Protein AF-A0A7W2YIP9-F1 (afdb_monomer)

Structure (mmCIF, N/CA/C/O backbone):
data_AF-A0A7W2YIP9-F1
#
_entry.id   AF-A0A7W2YIP9-F1
#
loop_
_atom_site.group_PDB
_atom_site.id
_atom_site.type_symbol
_atom_site.label_atom_id
_atom_site.label_alt_id
_atom_site.label_comp_id
_atom_site.label_asym_id
_atom_site.label_entity_id
_atom_site.label_seq_id
_atom_site.pdbx_PDB_ins_code
_atom_site.Cartn_x
_atom_site.Cartn_y
_atom_site.Cartn_z
_atom_site.occupancy
_atom_site.B_iso_or_equiv
_atom_site.auth_seq_id
_atom_site.auth_comp_id
_atom_site.auth_asym_id
_atom_site.auth_atom_id
_atom_site.pdbx_PDB_model_num
ATOM 1 N N . MET A 1 1 ? 0.803 8.032 0.795 1.00 59.78 1 MET A N 1
ATOM 2 C CA . MET A 1 1 ? -0.305 8.395 -0.118 1.00 59.78 1 MET A CA 1
ATOM 3 C C . MET A 1 1 ? -1.396 9.101 0.686 1.00 59.78 1 MET A C 1
ATOM 5 O O . MET A 1 1 ? -1.541 8.789 1.865 1.00 59.78 1 MET A O 1
ATOM 9 N N . ASN A 1 2 ? -2.089 10.093 0.114 1.00 68.25 2 ASN A N 1
ATOM 10 C CA . ASN A 1 2 ? -3.151 10.820 0.821 1.00 68.25 2 ASN A CA 1
ATOM 11 C C . ASN A 1 2 ? -4.429 9.947 0.848 1.00 68.25 2 ASN A C 1
ATOM 13 O O . ASN A 1 2 ? -4.904 9.574 -0.225 1.00 68.25 2 ASN A O 1
ATOM 17 N N . PRO A 1 3 ? -4.979 9.575 2.021 1.00 63.59 3 PRO A N 1
ATOM 18 C CA . PRO A 1 3 ? -6.171 8.725 2.098 1.00 63.59 3 PRO A CA 1
ATOM 19 C C . PRO A 1 3 ? -7.417 9.393 1.491 1.00 63.59 3 PRO A C 1
ATOM 21 O O . PRO A 1 3 ? -8.316 8.695 1.029 1.00 63.59 3 PRO A O 1
ATOM 24 N N . LYS A 1 4 ? -7.425 10.730 1.367 1.00 68.31 4 LYS A N 1
ATOM 25 C CA . LYS A 1 4 ? -8.510 11.508 0.742 1.00 68.31 4 LYS A CA 1
ATOM 26 C C . LYS A 1 4 ? -8.771 11.145 -0.728 1.00 68.31 4 LYS A C 1
ATOM 28 O O . LYS A 1 4 ? -9.859 11.377 -1.231 1.00 68.31 4 LYS A O 1
ATOM 33 N N . ILE A 1 5 ? -7.810 10.513 -1.411 1.00 72.06 5 ILE A N 1
ATOM 34 C CA . ILE A 1 5 ? -7.957 10.045 -2.806 1.00 72.06 5 ILE A CA 1
ATOM 35 C C . ILE A 1 5 ? -8.931 8.843 -2.901 1.00 72.06 5 ILE A C 1
ATOM 37 O O . ILE A 1 5 ? -9.330 8.437 -3.993 1.00 72.06 5 ILE A O 1
ATOM 41 N N . PHE A 1 6 ? -9.309 8.254 -1.761 1.00 67.62 6 PHE A N 1
ATOM 42 C CA . PHE A 1 6 ? -10.229 7.118 -1.667 1.00 67.62 6 PHE A CA 1
ATOM 43 C C . PHE A 1 6 ? -11.625 7.498 -1.139 1.00 67.62 6 PHE A C 1
ATOM 45 O O . PHE A 1 6 ? -12.446 6.602 -0.940 1.00 67.62 6 PHE A O 1
ATOM 52 N N . ILE A 1 7 ? -11.913 8.792 -0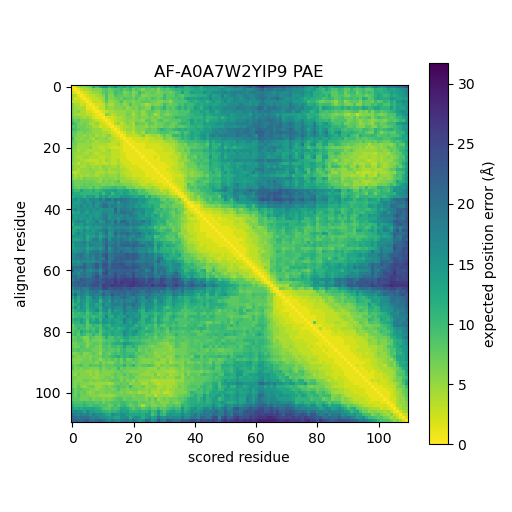.949 1.00 71.12 7 ILE A N 1
ATOM 53 C CA . ILE A 1 7 ? -13.267 9.289 -0.638 1.00 71.12 7 ILE A CA 1
ATOM 54 C C . ILE A 1 7 ? -14.234 8.800 -1.729 1.00 71.12 7 ILE A C 1
ATOM 56 O O . ILE A 1 7 ? -13.898 8.818 -2.914 1.00 71.12 7 ILE A O 1
ATOM 60 N N . GLY A 1 8 ? -15.395 8.278 -1.327 1.00 67.00 8 GLY A N 1
ATOM 61 C CA . GLY A 1 8 ? -16.385 7.690 -2.237 1.00 67.00 8 GLY A CA 1
ATOM 62 C C . GLY A 1 8 ? -16.001 6.356 -2.902 1.00 67.00 8 GLY A C 1
ATOM 63 O O . GLY A 1 8 ? -16.775 5.838 -3.700 1.00 67.00 8 GLY A O 1
ATOM 64 N N . ARG A 1 9 ? -14.833 5.756 -2.607 1.00 72.94 9 ARG A N 1
ATOM 65 C CA . ARG A 1 9 ? -14.463 4.416 -3.130 1.00 72.94 9 ARG A CA 1
ATOM 66 C C . ARG A 1 9 ? -14.897 3.250 -2.246 1.00 72.94 9 ARG A C 1
ATOM 68 O O . ARG A 1 9 ? -14.741 2.099 -2.677 1.00 72.94 9 ARG A O 1
ATOM 75 N N . PHE A 1 10 ? -15.341 3.531 -1.027 1.00 76.56 10 PHE A N 1
ATOM 76 C CA . PHE A 1 10 ? -15.740 2.533 -0.042 1.00 76.56 10 PHE A CA 1
ATOM 77 C C . PHE A 1 10 ? -17.250 2.617 0.166 1.00 76.56 10 PHE A C 1
ATOM 79 O O . PHE A 1 10 ? -17.719 3.649 0.646 1.00 76.56 10 PHE A O 1
ATOM 86 N N . PRO A 1 11 ? -18.009 1.572 -0.208 1.00 74.88 11 PRO A N 1
ATOM 87 C CA . PRO A 1 11 ? -19.457 1.582 -0.049 1.00 74.88 11 PRO A CA 1
AT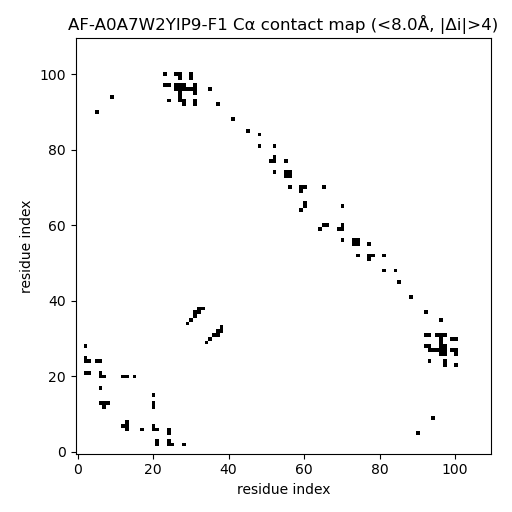OM 88 C C . PRO A 1 11 ? -19.870 1.659 1.426 1.00 74.88 11 PRO A C 1
ATOM 90 O O . PRO A 1 11 ? -20.938 2.179 1.709 1.00 74.88 11 PRO A O 1
ATOM 93 N N . GLU A 1 12 ? -19.024 1.223 2.372 1.00 73.56 12 GLU A N 1
ATOM 94 C CA . GLU A 1 12 ? -19.364 1.224 3.805 1.00 73.56 12 GLU A CA 1
ATOM 95 C C . GLU A 1 12 ? -19.467 2.624 4.425 1.00 73.56 12 GLU A C 1
ATOM 97 O O . GLU A 1 12 ? -20.102 2.788 5.461 1.00 73.56 12 GLU A O 1
ATOM 102 N N . ILE A 1 13 ? -18.823 3.623 3.818 1.00 74.81 13 ILE A N 1
ATOM 103 C CA . ILE A 1 13 ? -18.841 5.016 4.288 1.00 74.81 13 ILE A CA 1
ATOM 104 C C . ILE A 1 13 ? -19.424 5.967 3.242 1.00 74.81 13 ILE A C 1
ATOM 106 O O . ILE A 1 13 ? -19.353 7.177 3.422 1.00 74.81 13 ILE A O 1
ATOM 110 N N . ALA A 1 14 ? -19.973 5.439 2.145 1.00 74.62 14 ALA A N 1
ATOM 111 C CA . ALA A 1 14 ? -20.447 6.243 1.021 1.00 74.62 14 ALA A CA 1
ATOM 112 C C . ALA A 1 14 ? -21.617 7.166 1.398 1.00 74.62 14 ALA A C 1
ATOM 114 O O . ALA A 1 14 ? -21.734 8.242 0.816 1.00 74.62 14 ALA A O 1
ATOM 115 N N . ASP A 1 15 ? -22.417 6.769 2.390 1.00 78.19 15 ASP A N 1
ATOM 116 C CA . ASP A 1 15 ? -23.579 7.522 2.877 1.00 78.19 15 ASP A CA 1
ATOM 117 C C . ASP A 1 15 ? -23.216 8.646 3.871 1.00 78.19 15 ASP A C 1
ATOM 119 O O . ASP A 1 15 ? -24.071 9.450 4.235 1.00 78.19 15 ASP A O 1
ATOM 123 N N . LEU A 1 16 ? -21.955 8.718 4.318 1.00 77.06 16 LEU A N 1
ATOM 124 C CA . LEU A 1 16 ? -21.469 9.742 5.252 1.00 77.06 16 LEU A CA 1
ATOM 125 C C . LEU A 1 16 ? -20.999 11.001 4.514 1.00 77.06 16 LEU A C 1
ATOM 127 O O . LEU A 1 16 ? -20.571 10.933 3.359 1.00 77.06 16 LEU A O 1
ATOM 131 N N . ASP A 1 17 ? -21.003 12.145 5.203 1.00 83.31 17 ASP A N 1
ATOM 132 C CA . ASP A 1 17 ? -20.493 13.399 4.643 1.00 83.31 17 ASP A CA 1
ATOM 133 C C . ASP A 1 17 ? -18.999 13.297 4.280 1.00 83.31 17 ASP A C 1
ATOM 135 O O . ASP A 1 17 ? -18.226 12.575 4.918 1.00 83.31 17 ASP A O 1
ATOM 139 N N . GLN A 1 18 ? -18.554 14.038 3.260 1.00 77.94 18 GLN A N 1
ATOM 140 C CA . GLN A 1 18 ? -17.172 13.954 2.770 1.00 77.94 18 GLN A CA 1
ATOM 141 C C . GLN A 1 18 ? -16.132 14.298 3.845 1.00 77.94 18 GLN A C 1
ATOM 143 O O . GLN A 1 18 ? -15.037 13.722 3.842 1.00 77.94 18 GLN A O 1
ATOM 148 N N . ALA A 1 19 ? -16.450 15.210 4.770 1.00 77.88 19 ALA A N 1
ATOM 149 C CA . ALA A 1 19 ? -15.559 15.543 5.878 1.00 77.88 19 ALA A CA 1
ATOM 150 C C . ALA A 1 19 ? -15.420 14.371 6.865 1.00 77.88 19 ALA A C 1
ATOM 152 O O . ALA A 1 19 ? -14.322 14.081 7.351 1.00 77.88 19 ALA A O 1
ATOM 153 N N . GLU A 1 20 ? -16.514 13.653 7.109 1.00 77.56 20 GLU A N 1
ATOM 154 C CA . GLU A 1 20 ? -16.556 12.474 7.971 1.00 77.56 20 GLU A CA 1
ATOM 155 C C . GLU A 1 20 ? -15.870 11.269 7.326 1.00 77.56 20 GLU A C 1
ATOM 157 O O . GLU A 1 20 ? -15.055 10.610 7.975 1.00 77.56 20 GLU A O 1
ATOM 162 N N . GLN A 1 21 ? -16.084 11.051 6.024 1.00 78.12 21 GLN A N 1
ATOM 163 C CA . GLN A 1 21 ? -15.349 10.056 5.242 1.00 78.12 21 GLN A CA 1
ATOM 164 C C . GLN A 1 21 ? -13.840 10.302 5.311 1.00 78.12 21 GLN A C 1
ATOM 166 O O . GLN A 1 21 ? -13.070 9.374 5.552 1.00 78.12 21 GLN A O 1
ATOM 171 N N . ALA A 1 22 ? -13.393 11.549 5.131 1.00 78.94 22 ALA A N 1
ATOM 172 C CA . ALA A 1 22 ? -11.975 11.891 5.200 1.00 78.94 22 ALA A CA 1
ATOM 173 C C . ALA A 1 22 ? -11.376 11.582 6.581 1.00 78.94 22 ALA A C 1
ATOM 175 O O . ALA A 1 22 ? -10.279 11.026 6.662 1.00 78.94 22 ALA A O 1
ATOM 176 N N . ARG A 1 23 ? -12.108 11.900 7.655 1.00 82.12 23 ARG A N 1
ATOM 177 C CA . ARG A 1 23 ? -11.685 11.635 9.033 1.00 82.12 23 ARG A CA 1
ATOM 178 C C . ARG A 1 23 ? -11.614 10.133 9.328 1.00 82.12 23 ARG A C 1
ATOM 180 O O . ARG A 1 23 ? -10.604 9.670 9.851 1.00 82.12 23 ARG A O 1
ATOM 187 N N . LEU A 1 24 ? -12.627 9.367 8.922 1.00 80.31 24 LEU A N 1
ATOM 188 C CA . LEU A 1 24 ? -12.657 7.905 9.053 1.00 80.31 24 LEU A CA 1
ATOM 189 C C . LEU A 1 24 ? -11.550 7.227 8.246 1.00 80.31 24 LEU A C 1
ATOM 191 O O . LEU A 1 24 ? -10.941 6.277 8.721 1.00 80.31 24 LEU A O 1
ATOM 195 N N . LEU A 1 25 ? -11.239 7.726 7.049 1.00 80.69 25 LEU A N 1
ATOM 196 C CA . LEU A 1 25 ? -10.139 7.210 6.233 1.00 80.69 25 LEU A CA 1
ATOM 197 C C . LEU A 1 25 ? -8.765 7.516 6.849 1.00 80.69 25 LEU A C 1
ATOM 199 O O . LEU A 1 25 ? -7.837 6.717 6.704 1.00 80.69 25 LEU A O 1
ATOM 203 N N . GLU A 1 26 ? -8.606 8.648 7.538 1.00 80.00 26 GLU A N 1
ATOM 204 C CA . GLU A 1 26 ? -7.387 8.950 8.298 1.00 80.00 26 GLU A CA 1
ATOM 205 C C . GLU A 1 26 ? -7.240 8.061 9.538 1.00 80.00 26 GLU A C 1
ATOM 207 O O . GLU A 1 26 ? -6.145 7.545 9.781 1.00 80.00 26 GLU A O 1
ATOM 212 N N . GLU A 1 27 ? -8.331 7.825 10.266 1.00 79.06 27 GLU A N 1
ATOM 213 C CA . GLU A 1 27 ? -8.383 6.932 11.429 1.00 79.06 27 GLU A CA 1
ATOM 214 C C . GLU A 1 27 ? -8.124 5.473 11.013 1.00 79.06 27 GLU A C 1
ATOM 216 O O . GLU A 1 27 ? -7.245 4.811 11.559 1.00 79.06 27 GLU A O 1
ATOM 221 N N . ALA A 1 28 ? -8.763 5.012 9.935 1.00 79.75 28 ALA A N 1
ATOM 222 C CA . ALA A 1 28 ? -8.526 3.710 9.313 1.00 79.75 28 ALA A CA 1
ATOM 223 C C . ALA A 1 28 ? -7.084 3.539 8.836 1.00 79.75 28 ALA A C 1
ATOM 225 O O . ALA A 1 28 ? -6.501 2.466 8.987 1.00 79.75 28 ALA A O 1
ATOM 226 N N . ARG A 1 29 ? -6.476 4.591 8.272 1.00 76.31 29 ARG A N 1
ATOM 227 C CA . ARG A 1 29 ? -5.054 4.575 7.917 1.00 76.31 29 ARG A CA 1
ATOM 228 C C . ARG A 1 29 ? -4.201 4.402 9.171 1.00 76.31 29 ARG A C 1
ATOM 230 O O . ARG A 1 29 ? -3.290 3.581 9.162 1.00 76.31 29 ARG A O 1
ATOM 237 N N . TYR A 1 30 ? -4.465 5.156 10.234 1.00 78.00 30 TYR A N 1
ATOM 238 C CA . TYR A 1 30 ? -3.713 5.013 11.478 1.00 78.00 30 TYR A CA 1
ATOM 239 C C . TYR A 1 30 ? -3.838 3.589 12.035 1.00 78.00 30 TYR A C 1
ATOM 241 O O . TYR A 1 30 ? -2.828 2.944 12.298 1.00 78.00 30 TYR A O 1
ATOM 249 N N . GLU A 1 31 ? -5.050 3.045 12.085 1.00 76.56 31 GLU A N 1
ATOM 250 C CA . GLU A 1 31 ? -5.321 1.701 12.595 1.00 76.56 31 GLU A CA 1
ATOM 251 C C . GLU A 1 31 ? -4.704 0.595 11.716 1.00 76.56 31 GLU A C 1
ATOM 253 O O . GLU A 1 31 ? -4.138 -0.369 12.233 1.00 76.56 31 GLU A O 1
ATOM 258 N N . ALA A 1 32 ? -4.723 0.746 10.388 1.00 71.50 32 ALA A N 1
ATOM 259 C CA . ALA A 1 32 ? -4.082 -0.183 9.455 1.00 71.50 32 ALA A CA 1
ATOM 260 C C . ALA A 1 32 ? -2.552 -0.217 9.619 1.00 71.50 32 ALA A C 1
ATOM 262 O O . ALA A 1 32 ? -1.942 -1.288 9.621 1.00 71.50 32 ALA A O 1
ATOM 263 N N . PHE A 1 33 ? -1.916 0.947 9.768 1.00 67.50 33 PHE A N 1
ATOM 264 C CA . PHE A 1 33 ? -0.456 1.039 9.833 1.00 67.50 33 PHE A CA 1
ATOM 265 C C . PHE A 1 33 ? 0.104 0.811 11.245 1.00 67.50 33 PHE A C 1
ATOM 267 O O . PHE A 1 33 ? 1.145 0.167 11.381 1.00 67.50 33 PHE A O 1
ATOM 274 N N . VAL A 1 34 ? -0.578 1.301 12.283 1.00 70.81 34 VAL A N 1
ATOM 275 C CA . VAL A 1 34 ? -0.132 1.245 13.685 1.00 70.81 34 VAL A CA 1
ATOM 276 C C . VAL A 1 34 ? -0.754 0.058 14.419 1.00 70.81 34 VAL A C 1
ATOM 278 O O . VAL A 1 34 ? -0.029 -0.738 15.013 1.00 70.81 34 VAL A O 1
ATOM 281 N N . GLY A 1 35 ? -2.077 -0.105 14.344 1.00 63.00 35 GLY A N 1
ATOM 282 C CA . GLY A 1 35 ? -2.811 -1.133 15.091 1.00 63.00 35 GLY A CA 1
ATOM 283 C C . GLY A 1 35 ? -2.689 -2.540 14.501 1.00 63.00 35 GLY A C 1
ATOM 284 O O . GLY A 1 35 ? -2.486 -3.511 15.226 1.00 63.00 35 GLY A O 1
ATOM 285 N N . LEU A 1 36 ? -2.787 -2.673 13.179 1.00 62.75 36 LEU A N 1
ATOM 286 C CA . LEU A 1 36 ? -2.753 -3.962 12.479 1.00 62.75 36 LEU A CA 1
ATOM 287 C C . LEU A 1 36 ? -1.332 -4.424 12.111 1.00 62.75 36 LEU A C 1
ATOM 289 O O . LEU A 1 36 ? -1.168 -5.533 11.610 1.00 62.75 36 LEU A O 1
ATOM 293 N N . LYS A 1 37 ? -0.295 -3.600 12.344 1.00 63.62 37 LYS A N 1
ATOM 294 C CA . LYS A 1 37 ? 1.102 -3.859 11.926 1.00 63.62 37 LYS A CA 1
ATOM 295 C C . LYS A 1 37 ? 1.237 -4.287 10.457 1.00 63.62 37 LYS A C 1
ATOM 297 O O . LYS A 1 37 ? 2.261 -4.858 10.072 1.00 63.62 37 LYS A O 1
ATOM 302 N N . LEU A 1 38 ? 0.263 -3.939 9.612 1.00 6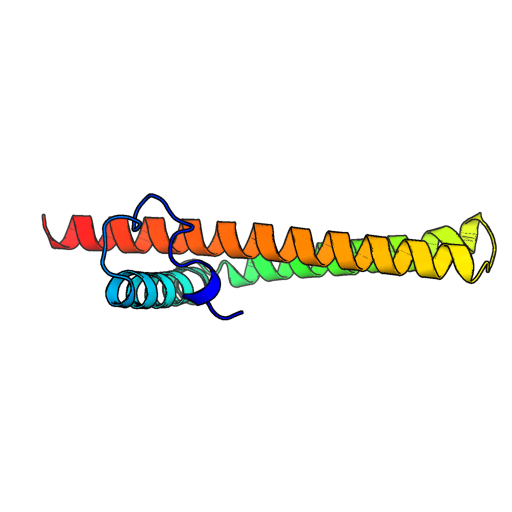3.78 38 LEU A N 1
ATOM 303 C CA . LEU A 1 38 ? 0.273 -4.265 8.186 1.00 63.78 38 LEU A CA 1
ATOM 304 C C . LEU A 1 38 ? 1.405 -3.548 7.435 1.00 63.78 38 LEU A C 1
ATOM 306 O O . LEU A 1 38 ? 1.650 -3.833 6.268 1.00 63.78 38 LEU A O 1
ATOM 310 N N . ALA A 1 39 ? 2.157 -2.670 8.109 1.00 60.91 39 ALA A N 1
ATOM 311 C CA . ALA A 1 39 ? 3.470 -2.227 7.663 1.00 60.91 39 ALA A CA 1
ATOM 312 C C . ALA A 1 39 ? 4.383 -3.409 7.284 1.00 60.91 39 ALA A C 1
ATOM 314 O O . ALA A 1 39 ? 5.112 -3.300 6.303 1.00 60.91 39 ALA A O 1
ATOM 315 N N . LYS A 1 40 ? 4.326 -4.549 7.993 1.00 60.50 40 LYS A N 1
ATOM 316 C CA . LYS A 1 40 ? 5.107 -5.750 7.642 1.00 60.50 40 LYS A CA 1
ATOM 317 C C . LYS A 1 40 ? 4.668 -6.368 6.316 1.00 60.50 40 LYS A C 1
ATOM 319 O O . LYS A 1 40 ? 5.520 -6.609 5.465 1.00 60.50 40 LYS A O 1
ATOM 324 N N . ASP A 1 41 ? 3.367 -6.552 6.117 1.00 65.25 41 ASP A N 1
ATOM 325 C CA . ASP A 1 41 ? 2.830 -7.114 4.873 1.00 65.25 41 ASP A CA 1
ATOM 326 C C . ASP A 1 41 ? 3.041 -6.154 3.701 1.00 65.25 41 ASP A C 1
ATOM 328 O O . ASP A 1 41 ? 3.472 -6.563 2.625 1.00 65.25 41 ASP A O 1
ATOM 332 N N . ALA A 1 42 ? 2.852 -4.854 3.928 1.00 63.34 42 ALA A N 1
ATOM 333 C CA . ALA A 1 42 ? 3.162 -3.818 2.953 1.00 63.34 42 ALA A CA 1
ATOM 334 C C . ALA A 1 42 ? 4.654 -3.797 2.588 1.00 63.34 42 ALA A C 1
ATOM 336 O O . ALA A 1 42 ? 4.989 -3.621 1.419 1.00 63.34 42 ALA A O 1
ATOM 337 N N . THR A 1 43 ? 5.549 -4.020 3.557 1.00 67.38 43 THR A N 1
ATOM 338 C CA . THR A 1 43 ? 6.996 -4.109 3.310 1.00 67.38 43 THR A CA 1
ATOM 339 C C . THR A 1 43 ? 7.344 -5.358 2.504 1.00 67.38 43 THR A C 1
ATOM 341 O O . THR A 1 43 ? 8.104 -5.252 1.549 1.00 67.38 43 THR A O 1
ATOM 344 N N . LEU A 1 44 ? 6.759 -6.519 2.823 1.00 69.06 44 LEU A N 1
ATOM 345 C CA . LEU A 1 44 ? 6.938 -7.762 2.058 1.00 69.06 44 LEU A CA 1
ATOM 346 C C . LEU A 1 44 ? 6.470 -7.613 0.609 1.00 69.06 44 LEU A C 1
ATOM 348 O O . LEU A 1 44 ? 7.184 -7.998 -0.312 1.00 69.06 44 LEU A O 1
ATOM 352 N N . TYR A 1 45 ? 5.307 -7.001 0.396 1.00 68.44 45 TYR A N 1
ATOM 353 C CA . TYR A 1 45 ? 4.796 -6.727 -0.945 1.00 68.44 45 TYR A CA 1
ATOM 354 C C . TYR A 1 45 ? 5.637 -5.706 -1.703 1.00 68.44 45 TYR A C 1
ATOM 356 O O . TYR A 1 45 ? 5.849 -5.862 -2.903 1.00 68.44 45 TYR A O 1
ATOM 364 N N . LEU A 1 46 ? 6.139 -4.672 -1.027 1.00 69.06 46 LEU A N 1
ATOM 365 C CA . LEU A 1 46 ? 7.043 -3.707 -1.643 1.00 69.06 46 LEU A CA 1
ATOM 366 C C . LEU A 1 46 ? 8.355 -4.384 -2.046 1.00 69.06 46 LEU A C 1
ATOM 368 O O . LEU A 1 46 ? 8.830 -4.171 -3.157 1.00 69.06 46 LEU A O 1
ATOM 372 N N . LEU A 1 47 ? 8.882 -5.265 -1.196 1.00 76.19 47 LEU A N 1
ATOM 373 C CA . LEU A 1 47 ? 10.061 -6.074 -1.486 1.00 76.19 47 LEU A CA 1
ATOM 374 C C . LEU A 1 47 ? 9.814 -7.019 -2.671 1.00 76.19 47 LEU A C 1
ATOM 376 O O . LEU A 1 47 ? 10.667 -7.129 -3.546 1.00 76.19 47 LEU A O 1
ATOM 380 N N . LEU A 1 48 ? 8.624 -7.620 -2.758 1.00 77.19 48 LEU A N 1
ATOM 381 C CA . LEU A 1 48 ? 8.207 -8.450 -3.888 1.00 77.19 48 LEU A CA 1
ATOM 382 C C . LEU A 1 48 ? 8.084 -7.635 -5.185 1.00 77.19 48 LEU A C 1
ATOM 384 O O . LEU A 1 48 ? 8.573 -8.076 -6.217 1.00 77.19 48 LEU A O 1
ATOM 388 N N . CYS A 1 49 ? 7.499 -6.433 -5.143 1.00 73.31 49 CYS A N 1
ATOM 389 C CA . CYS A 1 49 ? 7.444 -5.523 -6.292 1.00 73.31 49 CYS A CA 1
ATOM 390 C C . CYS A 1 49 ? 8.844 -5.101 -6.751 1.00 73.31 49 CYS A C 1
ATOM 392 O O . CYS A 1 49 ? 9.115 -5.106 -7.948 1.00 73.31 49 CYS A O 1
ATOM 394 N N . VAL A 1 50 ? 9.745 -4.771 -5.821 1.00 77.38 50 VAL A N 1
ATOM 395 C CA . VAL A 1 50 ? 11.143 -4.441 -6.139 1.00 77.38 50 VAL A CA 1
ATOM 396 C C . VAL A 1 50 ? 11.848 -5.644 -6.764 1.00 77.38 50 VAL A C 1
ATOM 398 O O . VAL A 1 50 ? 12.533 -5.491 -7.771 1.00 77.38 50 VAL A O 1
ATOM 401 N N . PHE A 1 51 ? 11.635 -6.845 -6.226 1.00 80.94 51 PHE A N 1
ATOM 402 C CA . PHE A 1 51 ? 12.197 -8.078 -6.774 1.00 80.94 51 PHE A CA 1
ATOM 403 C C . PHE A 1 51 ? 11.648 -8.386 -8.175 1.00 80.94 51 PHE A C 1
ATOM 405 O O . PHE A 1 51 ? 12.397 -8.765 -9.076 1.00 80.94 51 PHE A O 1
ATOM 412 N N . LEU A 1 52 ? 10.352 -8.161 -8.393 1.00 77.88 52 LEU A N 1
ATOM 413 C CA . LEU A 1 52 ? 9.700 -8.321 -9.690 1.00 77.88 52 LEU A CA 1
ATOM 414 C C . LEU A 1 52 ? 10.226 -7.301 -10.711 1.00 77.88 52 LEU A C 1
ATOM 416 O O . LEU A 1 52 ? 10.533 -7.657 -11.841 1.00 77.88 52 LEU A O 1
ATOM 420 N N . ALA A 1 53 ? 10.390 -6.040 -10.310 1.00 72.75 53 ALA A N 1
ATOM 421 C CA . ALA A 1 53 ? 10.961 -5.000 -11.160 1.00 72.75 53 ALA A CA 1
ATOM 422 C C . ALA A 1 53 ? 12.433 -5.287 -11.498 1.00 72.75 53 ALA A C 1
ATOM 424 O O . ALA A 1 53 ? 12.849 -5.117 -12.643 1.00 72.75 53 ALA A O 1
ATOM 425 N N . PHE A 1 54 ? 13.214 -5.770 -10.528 1.00 77.94 54 PHE A N 1
ATOM 426 C CA . PHE A 1 54 ? 14.605 -6.167 -10.736 1.00 77.94 54 PHE A CA 1
ATOM 427 C C . PHE A 1 54 ? 14.711 -7.334 -11.722 1.00 77.94 54 PHE A C 1
ATOM 429 O O . PHE A 1 54 ? 15.468 -7.262 -12.686 1.00 77.94 54 PHE A O 1
ATOM 436 N N . THR A 1 55 ? 13.903 -8.379 -11.538 1.00 77.19 55 THR A N 1
ATOM 437 C CA . THR A 1 55 ? 13.872 -9.531 -12.451 1.00 77.19 55 THR A CA 1
ATOM 438 C C . THR A 1 55 ? 13.424 -9.133 -13.860 1.00 77.19 55 THR A C 1
ATOM 440 O O . THR A 1 55 ? 14.086 -9.509 -14.824 1.00 77.19 55 THR A O 1
ATOM 443 N N . LEU A 1 56 ? 12.396 -8.291 -14.007 1.00 71.31 56 LEU A N 1
ATOM 444 C CA . LEU A 1 56 ? 11.975 -7.746 -15.308 1.00 71.31 56 LEU A CA 1
ATOM 445 C C . LEU A 1 56 ? 13.007 -6.821 -15.962 1.00 71.31 56 LEU A C 1
ATOM 447 O O . LEU A 1 56 ? 12.997 -6.681 -17.178 1.00 71.31 56 LEU A O 1
ATOM 451 N N . SER A 1 57 ? 13.881 -6.179 -15.192 1.00 69.19 57 SER A N 1
ATOM 452 C CA . SER 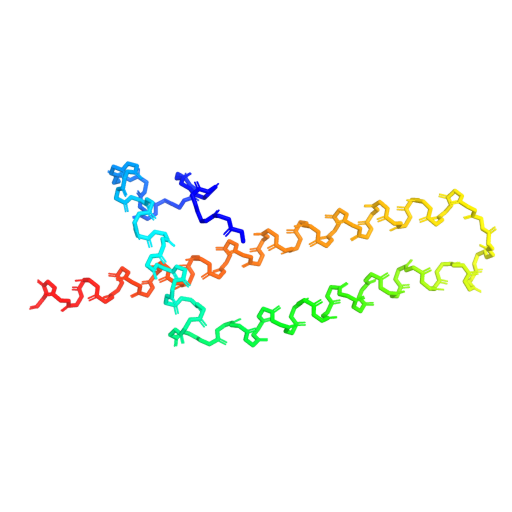A 1 57 ? 14.921 -5.302 -15.737 1.00 69.19 57 SER A CA 1
ATOM 453 C C . SER A 1 57 ? 16.186 -6.074 -16.129 1.00 69.19 57 SER A C 1
ATOM 455 O O . SER A 1 57 ? 16.816 -5.764 -17.136 1.00 69.19 57 SER A O 1
ATOM 457 N N . VAL A 1 58 ? 16.548 -7.107 -15.361 1.00 72.31 58 VAL A N 1
ATOM 458 C CA . VAL A 1 58 ? 17.817 -7.841 -15.504 1.00 72.31 58 VAL A CA 1
ATOM 459 C C . VAL A 1 58 ? 17.699 -9.062 -16.420 1.00 72.31 58 VAL A C 1
ATOM 461 O O . VAL A 1 58 ? 18.622 -9.335 -17.182 1.00 72.31 58 VAL A O 1
ATOM 464 N N . ILE A 1 59 ? 16.576 -9.788 -16.395 1.00 71.75 59 ILE A N 1
ATOM 465 C CA . ILE A 1 59 ? 16.409 -11.031 -17.170 1.00 71.75 59 ILE A CA 1
ATOM 466 C C . ILE A 1 59 ? 16.321 -10.775 -18.688 1.00 71.75 59 ILE A C 1
ATOM 468 O O . ILE A 1 59 ? 17.021 -11.465 -19.435 1.00 71.75 59 ILE A O 1
ATOM 472 N N . PRO A 1 60 ? 15.535 -9.799 -19.192 1.00 67.94 60 PRO A N 1
ATOM 473 C CA . PRO A 1 60 ? 15.429 -9.562 -20.633 1.00 67.94 60 PRO A CA 1
ATOM 474 C C . PRO A 1 60 ? 16.753 -9.209 -21.329 1.00 67.94 60 PRO A C 1
ATOM 476 O O . PRO A 1 60 ? 17.031 -9.822 -22.359 1.00 67.94 60 PRO A O 1
ATOM 479 N N . PRO A 1 61 ? 17.612 -8.304 -20.810 1.00 66.50 61 PRO A N 1
ATOM 480 C CA . PRO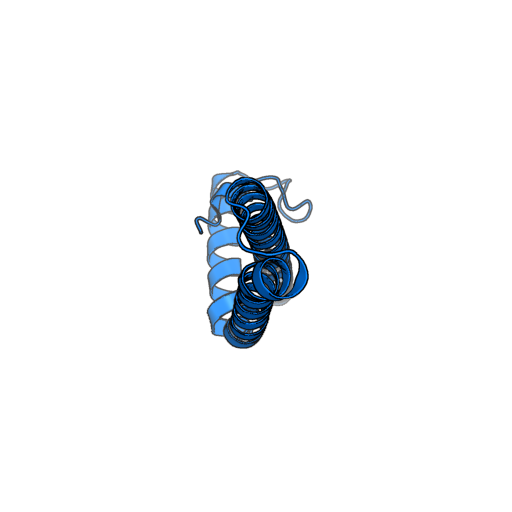 A 1 61 ? 18.888 -8.008 -21.463 1.00 66.50 61 PRO A CA 1
ATOM 481 C C . PRO A 1 61 ? 19.884 -9.177 -21.415 1.00 66.50 61 PRO A C 1
ATOM 483 O O . PRO A 1 61 ? 20.743 -9.258 -22.289 1.00 66.50 61 PRO A O 1
ATOM 486 N N . LEU A 1 62 ? 19.756 -10.094 -20.446 1.00 68.38 62 LEU A N 1
ATOM 487 C CA . LEU A 1 62 ? 20.572 -11.313 -20.345 1.00 68.38 62 LEU A CA 1
ATOM 488 C C . LEU A 1 62 ? 20.209 -12.371 -21.401 1.00 68.38 62 LEU A C 1
ATOM 490 O O . LEU A 1 62 ? 21.091 -13.099 -21.846 1.00 68.38 62 LEU A O 1
ATOM 494 N N . LEU A 1 63 ? 18.935 -12.458 -21.804 1.00 68.44 63 LEU A N 1
ATOM 495 C CA . LEU A 1 63 ? 18.444 -13.473 -22.750 1.00 68.44 63 LEU A CA 1
ATOM 496 C C . LEU A 1 63 ? 18.302 -12.966 -24.194 1.00 68.44 63 LEU A C 1
ATOM 498 O O . LEU A 1 63 ? 18.488 -13.740 -25.128 1.00 68.44 63 LEU A O 1
ATOM 502 N N . LEU A 1 64 ? 17.954 -11.690 -24.389 1.00 67.38 64 LEU A N 1
ATOM 503 C CA . LEU A 1 64 ? 17.595 -11.114 -25.698 1.00 67.38 64 LEU A CA 1
ATOM 504 C C . LEU A 1 64 ? 18.637 -10.117 -26.237 1.00 67.38 64 LEU A C 1
ATOM 506 O O . LEU A 1 64 ? 18.487 -9.609 -27.347 1.00 67.38 64 LEU A O 1
ATOM 510 N N . GLY A 1 65 ? 19.695 -9.836 -25.469 1.00 63.75 65 GLY A N 1
ATOM 511 C CA . GLY A 1 65 ? 20.694 -8.817 -25.787 1.00 63.75 65 GLY A CA 1
ATOM 512 C C . GLY A 1 65 ? 20.246 -7.390 -25.438 1.00 63.75 65 GLY A C 1
ATOM 513 O O . GLY A 1 65 ? 19.072 -7.108 -25.192 1.00 63.75 65 GLY A O 1
ATOM 514 N N . PHE A 1 66 ? 21.207 -6.462 -25.396 1.00 64.00 66 PHE A N 1
ATOM 515 C CA . PHE A 1 66 ? 20.992 -5.059 -25.018 1.00 64.00 66 PHE A CA 1
ATOM 516 C C . PHE A 1 66 ? 20.286 -4.274 -26.141 1.00 64.00 66 PHE A C 1
ATOM 518 O O . PHE A 1 66 ? 20.901 -3.526 -26.895 1.00 64.00 66 PHE A O 1
ATOM 525 N N . SER A 1 67 ? 18.970 -4.446 -26.267 1.00 72.62 67 SER A N 1
ATOM 526 C CA . SER A 1 67 ? 18.125 -3.584 -27.100 1.00 72.62 67 SER A CA 1
ATOM 527 C C . SER A 1 67 ? 17.451 -2.513 -26.246 1.00 72.62 67 SER A C 1
ATOM 529 O O . SER A 1 67 ? 16.588 -2.816 -25.421 1.00 72.62 67 SER A O 1
ATOM 531 N N . ILE A 1 68 ? 17.809 -1.248 -26.489 1.00 74.44 68 ILE A N 1
ATOM 532 C CA . ILE A 1 68 ? 17.269 -0.069 -25.786 1.00 74.44 68 ILE A CA 1
ATOM 533 C C . ILE A 1 68 ? 15.731 -0.057 -25.825 1.00 74.44 68 ILE A C 1
ATOM 535 O O . ILE A 1 68 ? 15.086 0.195 -24.811 1.00 74.44 68 ILE A O 1
ATOM 539 N N . SER A 1 69 ? 15.133 -0.413 -26.965 1.00 78.62 69 SER A N 1
ATOM 540 C CA . SER A 1 69 ? 13.677 -0.470 -27.156 1.00 78.62 69 SER A CA 1
ATOM 541 C C . SER A 1 69 ? 12.994 -1.470 -26.213 1.00 78.62 69 SER A C 1
ATOM 543 O O . SER A 1 69 ? 11.944 -1.174 -25.647 1.00 78.62 69 SER A O 1
ATOM 545 N N . LEU A 1 70 ? 13.602 -2.644 -26.007 1.00 72.00 70 LEU A N 1
ATOM 546 C CA . LEU A 1 70 ? 13.077 -3.697 -25.131 1.00 72.00 70 LEU A CA 1
ATOM 547 C C . LEU A 1 70 ? 13.168 -3.307 -23.653 1.00 72.00 70 LEU A C 1
ATOM 549 O O . LEU A 1 70 ? 12.225 -3.551 -22.899 1.00 72.00 70 LEU A O 1
ATOM 553 N N . GLN A 1 71 ? 14.262 -2.658 -23.245 1.00 72.38 71 GLN A N 1
ATOM 554 C CA . GLN A 1 71 ? 14.412 -2.141 -21.881 1.00 72.38 71 GLN A CA 1
ATOM 555 C C . GLN A 1 71 ? 13.386 -1.052 -21.575 1.00 72.38 71 GLN A C 1
ATOM 557 O O . GLN A 1 71 ? 12.796 -1.057 -20.499 1.00 72.38 71 GLN A O 1
ATOM 562 N N . LEU A 1 72 ? 13.126 -0.158 -22.531 1.00 79.50 72 LEU A N 1
ATOM 563 C CA . LEU A 1 72 ? 12.153 0.919 -22.366 1.00 79.50 72 LEU A CA 1
ATOM 564 C C . LEU A 1 72 ? 10.731 0.360 -22.195 1.00 79.50 72 LEU A C 1
ATOM 566 O O . LEU A 1 72 ? 10.010 0.781 -21.292 1.00 79.50 72 LEU A O 1
ATOM 570 N N . ILE A 1 73 ? 10.365 -0.658 -22.981 1.00 80.88 73 ILE A N 1
ATOM 571 C CA . ILE A 1 73 ? 9.088 -1.372 -22.835 1.00 80.88 73 ILE A CA 1
ATOM 572 C C . ILE A 1 73 ? 9.011 -2.087 -21.478 1.00 80.88 73 ILE A C 1
ATOM 574 O O . ILE A 1 73 ? 8.020 -1.934 -20.765 1.00 80.88 73 ILE A O 1
ATOM 578 N N . CYS A 1 74 ? 10.055 -2.821 -21.077 1.00 75.62 74 CYS A N 1
ATOM 579 C CA . CYS A 1 74 ? 10.078 -3.517 -19.786 1.00 75.62 74 CYS A CA 1
ATOM 580 C C . CYS A 1 74 ? 9.989 -2.549 -18.601 1.00 75.62 74 CYS A C 1
ATOM 582 O O . CYS A 1 74 ? 9.315 -2.854 -17.620 1.00 75.62 74 CYS A O 1
ATOM 584 N N . LEU A 1 75 ? 10.613 -1.373 -18.694 1.00 76.62 75 LEU A N 1
ATOM 585 C CA . LEU A 1 75 ? 10.573 -0.354 -17.648 1.00 76.62 75 LEU A CA 1
ATOM 586 C C . LEU A 1 75 ? 9.170 0.245 -17.520 1.00 76.62 75 LEU A C 1
ATOM 588 O O . LEU A 1 75 ? 8.645 0.326 -16.411 1.00 76.62 75 LEU A O 1
ATOM 592 N N . VAL A 1 76 ? 8.529 0.592 -18.640 1.00 81.56 76 VAL A N 1
ATOM 593 C CA . VAL A 1 76 ? 7.148 1.103 -18.641 1.00 81.56 76 VAL A CA 1
ATOM 594 C C . VAL A 1 76 ? 6.179 0.059 -18.082 1.00 81.56 76 VAL A C 1
ATOM 596 O O . VAL A 1 76 ? 5.360 0.387 -17.222 1.00 81.56 76 VAL A O 1
ATOM 599 N N . ILE A 1 77 ? 6.300 -1.203 -18.506 1.00 81.19 77 ILE A N 1
ATOM 600 C CA . ILE A 1 77 ? 5.464 -2.298 -17.997 1.00 81.19 77 ILE A CA 1
ATOM 601 C C . ILE A 1 77 ? 5.725 -2.517 -16.506 1.00 81.19 77 ILE A C 1
ATOM 603 O O . ILE A 1 77 ? 4.778 -2.550 -15.725 1.00 81.19 77 ILE A O 1
ATOM 607 N N . GLY A 1 78 ? 6.987 -2.618 -16.087 1.00 75.31 78 GLY A N 1
ATOM 608 C CA . GLY A 1 78 ? 7.364 -2.847 -14.694 1.00 75.31 78 GLY A CA 1
ATOM 609 C C . GLY A 1 78 ? 6.887 -1.730 -13.769 1.00 75.31 78 GLY A C 1
ATOM 610 O O . GLY A 1 78 ? 6.348 -2.001 -12.693 1.00 75.31 78 GLY A O 1
ATOM 611 N N . PHE A 1 79 ? 7.006 -0.475 -14.207 1.00 78.00 79 PHE A N 1
ATOM 612 C CA . PHE A 1 79 ? 6.517 0.678 -13.460 1.00 78.00 79 PHE A CA 1
ATOM 613 C C . PHE A 1 79 ? 4.986 0.697 -13.385 1.00 78.00 79 PHE A C 1
ATOM 615 O O . PHE A 1 79 ? 4.429 0.853 -12.298 1.00 78.00 79 PHE A O 1
ATOM 622 N N . GLY A 1 80 ? 4.293 0.466 -14.505 1.00 79.44 80 GLY A N 1
ATOM 623 C CA . GLY A 1 80 ? 2.831 0.400 -14.542 1.00 79.44 80 GLY A CA 1
ATOM 624 C C . GLY A 1 80 ? 2.268 -0.735 -13.683 1.00 79.44 80 GLY A C 1
ATOM 625 O O . GLY A 1 80 ? 1.309 -0.529 -12.932 1.00 79.44 80 GLY A O 1
ATOM 626 N N . LEU A 1 81 ? 2.899 -1.913 -13.715 1.00 77.31 81 LEU A N 1
ATOM 627 C CA . LEU A 1 81 ? 2.505 -3.050 -12.886 1.00 77.31 81 LEU A CA 1
ATOM 628 C C . LEU A 1 81 ? 2.711 -2.731 -11.403 1.00 77.31 81 LEU A C 1
ATOM 630 O O . LEU A 1 81 ? 1.791 -2.907 -10.607 1.00 77.31 81 LEU A O 1
ATOM 634 N N . SER A 1 82 ? 3.886 -2.200 -11.048 1.00 72.62 82 SER A N 1
ATOM 635 C CA . SER A 1 82 ? 4.238 -1.838 -9.670 1.00 72.62 82 SER A CA 1
ATOM 636 C C . SER A 1 82 ? 3.296 -0.778 -9.107 1.00 72.62 82 SER A C 1
ATOM 638 O O . SER A 1 82 ? 2.832 -0.901 -7.975 1.00 72.62 82 SER A O 1
ATOM 640 N N . PHE A 1 83 ? 2.958 0.237 -9.905 1.00 77.50 83 PHE A N 1
ATOM 641 C CA . PHE A 1 83 ? 2.019 1.283 -9.513 1.00 77.50 83 PHE A CA 1
ATOM 642 C C . PHE A 1 83 ? 0.607 0.729 -9.290 1.00 77.50 83 PHE A C 1
ATOM 644 O O . PHE A 1 83 ? -0.032 1.033 -8.280 1.00 77.50 83 PHE A O 1
ATOM 651 N N . THR A 1 84 ? 0.136 -0.133 -10.192 1.00 77.94 84 THR A N 1
ATOM 652 C CA . THR A 1 84 ? -1.185 -0.767 -10.080 1.00 77.94 84 THR A CA 1
ATOM 653 C C . THR A 1 84 ? -1.262 -1.673 -8.851 1.00 77.94 84 THR A C 1
ATOM 655 O O . THR A 1 84 ? -2.215 -1.585 -8.074 1.00 77.94 84 THR A O 1
ATOM 658 N N . LEU A 1 85 ? -0.238 -2.503 -8.630 1.00 75.38 85 LEU A N 1
ATOM 659 C CA . LEU A 1 85 ? -0.103 -3.351 -7.443 1.00 75.38 85 LEU A CA 1
ATOM 660 C C . LEU A 1 85 ? -0.091 -2.517 -6.164 1.00 75.38 85 LEU A C 1
ATOM 662 O O . LEU A 1 85 ? -0.851 -2.812 -5.244 1.00 75.38 85 LEU A O 1
ATOM 666 N N . TYR A 1 86 ? 0.695 -1.440 -6.131 1.00 72.31 86 TYR A N 1
ATOM 667 C CA . TYR A 1 86 ? 0.766 -0.537 -4.987 1.00 72.31 86 TYR A CA 1
ATOM 668 C C . TYR A 1 86 ? -0.598 0.083 -4.661 1.00 72.31 86 TYR A C 1
ATOM 670 O O . TYR A 1 86 ? -1.026 0.060 -3.507 1.00 72.31 86 TYR A O 1
ATOM 678 N N . GLN A 1 87 ? -1.329 0.579 -5.666 1.00 75.94 87 GLN A N 1
ATOM 679 C CA . GLN A 1 87 ? -2.674 1.123 -5.458 1.00 75.94 87 GLN A CA 1
ATOM 680 C C . GLN A 1 87 ? -3.658 0.075 -4.937 1.00 75.94 87 GLN A C 1
ATOM 682 O O . GLN A 1 87 ? -4.457 0.368 -4.044 1.00 75.94 87 GLN A O 1
ATOM 687 N N . ARG A 1 88 ? -3.614 -1.141 -5.491 1.00 78.00 88 ARG A N 1
ATOM 688 C CA . ARG A 1 88 ? -4.503 -2.235 -5.090 1.00 78.00 88 ARG A CA 1
ATOM 689 C C . ARG A 1 88 ? -4.233 -2.656 -3.649 1.00 78.00 88 ARG A C 1
ATOM 691 O O . ARG A 1 88 ? -5.174 -2.811 -2.873 1.00 78.00 88 ARG A O 1
ATOM 698 N N . LEU A 1 89 ? -2.956 -2.750 -3.285 1.00 72.44 89 LEU A N 1
ATOM 699 C CA . LEU A 1 89 ? -2.517 -3.071 -1.935 1.00 72.44 89 LEU A CA 1
ATOM 700 C C . LEU A 1 89 ? -2.960 -1.993 -0.948 1.00 72.44 89 LEU A C 1
ATOM 702 O O . LEU A 1 89 ? -3.598 -2.298 0.054 1.00 72.44 89 LEU A O 1
ATOM 706 N N . TYR A 1 90 ? -2.682 -0.726 -1.264 1.00 73.56 90 TYR A N 1
ATOM 707 C CA . TYR A 1 90 ? -3.032 0.403 -0.407 1.00 73.56 90 TYR A CA 1
ATOM 708 C C . TYR A 1 90 ? -4.544 0.500 -0.181 1.00 73.56 90 TYR A C 1
ATOM 710 O O . TYR A 1 90 ? -4.984 0.766 0.935 1.00 73.56 90 TYR A O 1
ATOM 718 N N . ARG A 1 91 ? -5.353 0.208 -1.210 1.00 75.75 91 ARG A N 1
ATOM 719 C CA . ARG A 1 91 ? -6.813 0.124 -1.071 1.00 75.75 91 ARG A CA 1
ATOM 720 C C . ARG A 1 91 ? -7.237 -1.015 -0.143 1.00 75.75 91 ARG A C 1
ATOM 722 O O . ARG A 1 91 ? -8.111 -0.799 0.686 1.00 75.75 91 ARG A O 1
ATOM 729 N N . GLY A 1 92 ? -6.631 -2.198 -0.269 1.00 75.94 92 GLY A N 1
ATOM 730 C CA . GLY A 1 92 ? -6.920 -3.342 0.602 1.00 75.94 92 GLY A CA 1
ATOM 731 C C . GLY A 1 92 ? -6.549 -3.081 2.064 1.00 75.94 92 GLY A C 1
ATOM 732 O O . GLY A 1 92 ? -7.344 -3.348 2.958 1.00 75.94 92 GLY A O 1
ATOM 733 N N . LEU A 1 93 ? -5.383 -2.472 2.295 1.00 75.06 93 LEU A N 1
ATOM 734 C CA . LEU A 1 93 ? -4.920 -2.014 3.609 1.00 75.06 93 LEU A CA 1
ATOM 735 C C . LEU A 1 93 ? -5.914 -1.043 4.255 1.00 75.06 93 LEU A C 1
ATOM 737 O O . LEU A 1 93 ? -6.289 -1.211 5.413 1.00 75.06 93 LEU A O 1
ATOM 741 N N . LEU A 1 94 ? -6.369 -0.047 3.490 1.00 76.94 94 LEU A N 1
ATOM 742 C CA . LEU A 1 94 ? -7.380 0.901 3.954 1.00 76.94 94 LEU A CA 1
ATOM 743 C C . LEU A 1 94 ? -8.722 0.228 4.235 1.00 76.94 94 LEU A C 1
ATOM 745 O O . LEU A 1 94 ? -9.323 0.547 5.250 1.00 76.94 94 LEU A O 1
ATOM 749 N N . ALA A 1 95 ? -9.163 -0.713 3.396 1.00 76.81 95 ALA A N 1
ATOM 750 C CA . ALA A 1 95 ? -10.401 -1.461 3.619 1.00 76.81 95 ALA A CA 1
ATOM 751 C C . ALA A 1 95 ? -10.362 -2.232 4.949 1.00 76.81 95 ALA A C 1
ATOM 753 O O . ALA A 1 95 ? -11.309 -2.186 5.727 1.00 76.81 95 ALA A O 1
ATOM 754 N N . GLN A 1 96 ? -9.242 -2.903 5.238 1.00 75.75 96 GLN A N 1
ATOM 755 C CA . GLN A 1 96 ? -9.061 -3.648 6.486 1.00 75.75 96 GLN A CA 1
ATOM 756 C C . GLN A 1 96 ? -9.011 -2.726 7.709 1.00 75.75 96 GLN A C 1
ATOM 758 O O . GLN A 1 96 ? -9.636 -3.024 8.726 1.00 75.75 96 GLN A O 1
ATOM 763 N N . GLY A 1 97 ? -8.309 -1.591 7.609 1.00 75.81 97 GLY A N 1
ATOM 764 C CA . GLY A 1 97 ? -8.314 -0.565 8.654 1.00 75.81 97 GLY A CA 1
ATOM 765 C C . GLY A 1 97 ? -9.713 -0.001 8.901 1.00 75.81 97 GLY A C 1
ATOM 766 O O . GLY A 1 97 ? -10.141 0.102 10.047 1.00 75.81 97 GLY A O 1
ATOM 767 N N . LEU A 1 98 ? -10.450 0.296 7.828 1.00 78.75 98 LEU A N 1
ATOM 768 C CA . LEU A 1 98 ? -11.802 0.847 7.881 1.00 78.75 98 LEU A CA 1
ATOM 769 C C . LEU A 1 98 ? -12.775 -0.138 8.535 1.00 78.75 98 LEU A C 1
ATOM 771 O O . LEU A 1 98 ? -13.489 0.239 9.458 1.00 78.75 98 LEU A O 1
ATOM 775 N N . ALA A 1 99 ? -12.748 -1.410 8.128 1.00 78.81 99 ALA A N 1
ATOM 776 C CA . ALA A 1 99 ? -13.586 -2.457 8.709 1.00 78.81 99 ALA A CA 1
ATOM 777 C C . ALA A 1 99 ? -13.370 -2.599 10.224 1.00 78.81 99 ALA A C 1
ATOM 779 O O . ALA A 1 99 ? -14.326 -2.785 10.976 1.00 78.81 99 ALA A O 1
ATOM 780 N N . LYS A 1 100 ? -12.123 -2.465 10.690 1.00 76.56 100 LYS A N 1
ATOM 781 C CA . LYS A 1 100 ? -11.785 -2.557 12.114 1.00 76.56 100 LYS A CA 1
ATOM 782 C C . LYS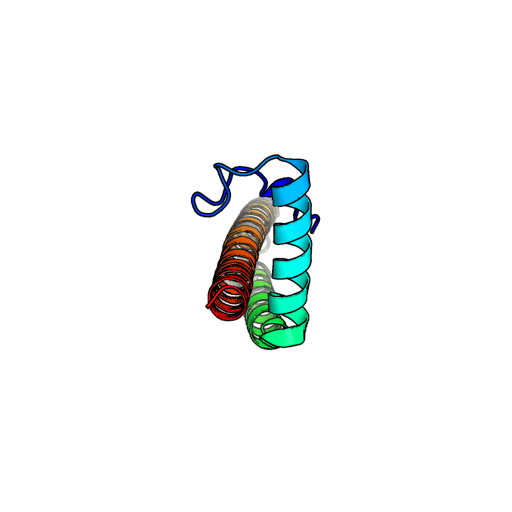 A 1 100 ? -12.233 -1.324 12.907 1.00 76.56 100 LYS A C 1
ATOM 784 O O . LYS A 1 100 ? -12.799 -1.485 13.984 1.00 76.56 100 LYS A O 1
ATOM 789 N N . VAL A 1 101 ? -12.036 -0.118 12.366 1.00 79.88 101 VAL A N 1
ATOM 790 C CA . VAL A 1 101 ? -12.519 1.135 12.981 1.00 79.88 101 VAL A CA 1
ATOM 791 C C . VAL A 1 101 ? -14.046 1.136 13.082 1.00 79.88 101 VAL A C 1
ATOM 793 O O . VAL A 1 101 ? -14.599 1.469 14.129 1.00 79.88 101 VAL A O 1
ATOM 796 N N . LEU A 1 102 ? -14.736 0.694 12.027 1.00 80.31 102 LEU A N 1
ATOM 797 C CA . LEU A 1 102 ? -16.193 0.553 12.027 1.00 80.31 102 LEU A CA 1
ATOM 798 C C . LEU A 1 102 ? -16.664 -0.495 13.048 1.00 80.31 102 LEU A C 1
ATOM 800 O O . LEU A 1 102 ? -17.627 -0.248 13.773 1.00 80.31 102 LEU A O 1
ATOM 804 N N . ALA A 1 103 ? -15.972 -1.633 13.162 1.00 78.12 103 ALA A N 1
ATOM 805 C CA . ALA A 1 103 ? -16.288 -2.656 14.159 1.00 78.12 103 ALA A CA 1
ATOM 806 C C . ALA A 1 103 ? -16.104 -2.154 15.604 1.00 78.12 103 ALA A C 1
ATOM 808 O O . ALA A 1 103 ? -16.956 -2.422 16.449 1.00 78.12 103 ALA A O 1
ATOM 809 N N . GLN A 1 104 ? -15.038 -1.395 15.881 1.00 77.94 104 GLN A N 1
ATOM 810 C CA . GLN A 1 104 ? -14.800 -0.792 17.197 1.00 77.94 104 GLN A CA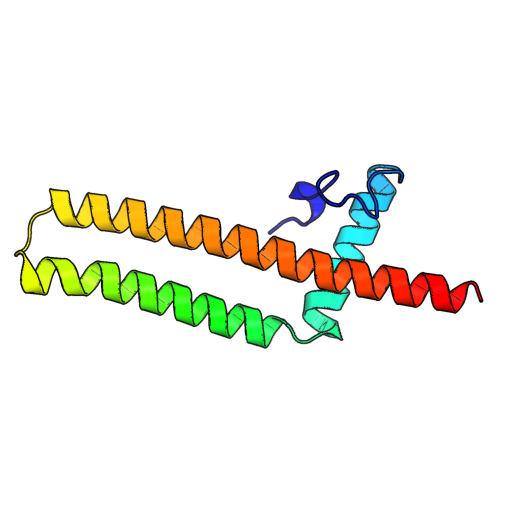 1
ATOM 811 C C . GLN A 1 104 ? -15.870 0.241 17.562 1.00 77.94 104 GLN A C 1
ATOM 813 O O . GLN A 1 104 ? -16.385 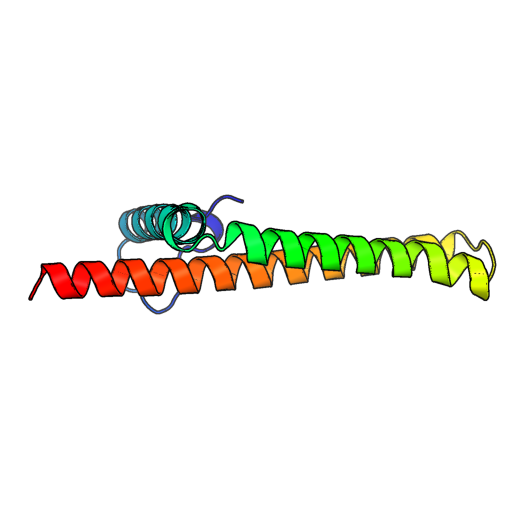0.210 18.676 1.00 77.94 104 GLN A O 1
ATOM 818 N N . ARG A 1 105 ? -16.264 1.118 16.627 1.00 74.38 105 ARG A N 1
ATOM 819 C CA . ARG A 1 105 ? -17.345 2.085 16.882 1.00 74.38 105 ARG A CA 1
ATOM 820 C C . ARG A 1 105 ? -18.678 1.400 17.162 1.00 74.3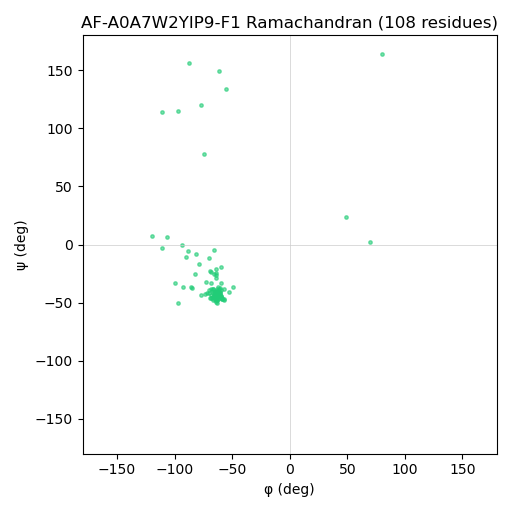8 105 ARG A C 1
ATOM 822 O O . ARG A 1 105 ? -19.352 1.770 18.114 1.00 74.38 105 ARG A O 1
ATOM 829 N N . LYS A 1 106 ? -19.002 0.345 16.410 1.00 68.75 106 LYS A N 1
ATOM 830 C CA . LYS A 1 106 ? -20.226 -0.441 16.617 1.00 68.75 106 LYS A CA 1
ATOM 831 C C . LYS A 1 106 ? -20.258 -1.167 17.970 1.00 68.75 106 LYS A C 1
ATOM 833 O O . LYS A 1 106 ? -21.336 -1.439 18.478 1.00 68.75 106 LYS A O 1
ATOM 838 N N . GLN A 1 107 ? -19.097 -1.482 18.552 1.00 60.22 107 GLN A N 1
ATOM 839 C CA . GLN A 1 107 ? -18.989 -2.039 19.908 1.00 60.22 107 GLN A CA 1
ATOM 840 C C . GLN A 1 107 ? -19.050 -0.977 21.013 1.00 60.22 107 GLN A C 1
ATOM 842 O O . GLN A 1 107 ? -19.439 -1.311 22.122 1.00 60.22 107 GLN A O 1
ATOM 847 N N . SER A 1 108 ? -18.675 0.276 20.740 1.00 58.34 108 SER A N 1
ATOM 848 C CA . SER A 1 108 ? -18.807 1.382 21.702 1.00 58.34 108 SER A CA 1
ATOM 849 C C . SER A 1 108 ? -20.228 1.947 21.810 1.00 58.34 108 SER A C 1
ATOM 851 O O . SER A 1 108 ? -20.513 2.655 22.770 1.00 58.34 108 SER A O 1
ATOM 853 N N . GLU A 1 109 ? -21.100 1.661 20.842 1.00 53.88 109 GLU A N 1
ATOM 854 C CA . GLU A 1 109 ? -22.525 2.033 20.862 1.00 53.88 109 GLU A CA 1
ATOM 855 C C . GLU A 1 109 ? -23.445 0.928 21.424 1.00 53.88 109 GLU A C 1
ATOM 857 O O . GLU A 1 109 ? -24.658 1.129 21.485 1.00 53.88 109 GLU A O 1
ATOM 862 N N . ALA A 1 110 ? -22.887 -0.223 21.826 1.00 47.91 110 ALA A N 1
ATOM 863 C CA . ALA A 1 110 ? -23.599 -1.352 22.437 1.00 47.91 110 ALA A CA 1
ATOM 864 C C . ALA A 1 110 ? -23.344 -1.423 23.949 1.00 47.91 110 ALA A C 1
ATOM 866 O O . ALA A 1 110 ? -24.299 -1.770 24.679 1.00 47.91 110 ALA A O 1
#

Secondary structure (DSSP, 8-state):
--GGGGTTS-GGGTTS-HHHHHHHHHHHHHIIIIIS-THHHHHHHHHHHHHHHHHHHHHHHHHH---HHHHHHHHHHHHHHHHHHHHHHHHHHHHHHHHHHHHHHHHHT-

Sequence (110 aa):
MNPKIFIGRFPEIADLDQAEQARLLEEARYEAFVGLKLAKDATLYLLLCVFLAFTLSVIPPLLLGFSISLQLICLVIGFGLSFTLYQRLYRGLLAQGLAKVLAQRKQSEA

Mean predicted aligned error: 10.6 Å

Radius of gyration: 18.78 Å; Cα contacts (8 Å, |Δi|>4): 79; chains: 1; bounding box: 45×29×50 Å

Solvent-accessible surface area (backbone atoms only — not comparable to full-atom values): 6043 Å² total; per-residue (Å²): 133,72,58,66,82,49,61,81,72,44,80,92,49,51,91,49,56,72,71,54,36,42,51,49,41,51,52,7,42,49,36,20,50,68,71,62,48,41,52,57,59,52,47,52,51,50,52,48,45,52,51,52,38,48,48,55,63,52,48,51,44,74,76,74,45,90,46,69,70,57,52,54,51,40,50,53,49,39,50,52,49,44,51,52,51,49,53,54,48,54,51,51,46,38,50,56,12,36,55,49,52,53,52,52,54,60,58,74,78,107

Foldseek 3Di:
DQLLVCQCVDPVCNPPDSVVSSVLLVQLLCCLVPVVVCVVVLVVVLVVLVVVLVCLQPVCCVPPNDDPVSNVVSNVVSVVVSVVSNVVVVVVSSVVSSVVSVVVVVVVVD

Organism: NCBI:txid2758564

pLDDT: mean 73.02, std 6.52, range [47.91, 83.31]